Protein AF-A0A1C6MEY8-F1 (afdb_monomer_lite)

pLDDT: mean 75.91, std 25.77, range [32.84, 98.12]

Secondary structure (DSSP, 8-state):
-------------PPPPPPTT-PPPPPTT-EEEEEETT--TTTTSSHHHHHHHTT-TTTS-HHHHHHHH-SS-HHHHHHHHHHHHHHHHHHHTT----GGGTS-BTTBTTEEEEEEPPP------------------

Structure (mmCIF, N/CA/C/O backbone):
data_AF-A0A1C6MEY8-F1
#
_entry.id   AF-A0A1C6MEY8-F1
#
loop_
_atom_site.group_PDB
_atom_site.id
_atom_site.type_symbol
_atom_site.label_atom_id
_atom_site.label_alt_id
_atom_site.label_comp_id
_atom_site.label_asym_id
_atom_site.label_entity_id
_atom_site.label_seq_id
_atom_site.pdbx_PDB_ins_code
_atom_site.Cartn_x
_atom_site.Cartn_y
_atom_site.Cartn_z
_atom_site.occupancy
_atom_site.B_iso_or_equiv
_atom_site.auth_seq_id
_atom_site.auth_comp_id
_atom_site.auth_asym_id
_atom_site.auth_atom_id
_atom_site.pdbx_PDB_model_num
ATOM 1 N N . MET A 1 1 ? 51.404 0.299 57.022 1.00 42.91 1 MET A N 1
ATOM 2 C CA . MET A 1 1 ? 50.166 0.457 57.810 1.00 42.91 1 MET A CA 1
ATOM 3 C C . MET A 1 1 ? 49.338 1.585 57.206 1.00 42.91 1 MET A C 1
ATOM 5 O O . MET A 1 1 ? 49.536 2.702 57.636 1.00 42.91 1 MET A O 1
ATOM 9 N N . ILE A 1 2 ? 48.494 1.304 56.199 1.00 36.16 2 ILE A N 1
ATOM 10 C CA . ILE A 1 2 ? 47.264 2.041 55.813 1.00 36.16 2 ILE A CA 1
ATOM 11 C C . ILE A 1 2 ? 46.408 1.022 55.026 1.00 36.16 2 ILE A C 1
ATOM 13 O O . ILE A 1 2 ? 46.919 0.401 54.098 1.00 36.16 2 ILE A O 1
ATOM 17 N N . GLN A 1 3 ? 45.161 0.779 55.443 1.00 35.00 3 GLN A N 1
ATOM 18 C CA . GLN A 1 3 ? 44.198 -0.097 54.751 1.00 35.00 3 GLN A CA 1
ATOM 19 C C . GLN A 1 3 ? 43.466 0.637 53.602 1.00 35.00 3 GLN A C 1
ATOM 21 O O . GLN A 1 3 ? 43.484 1.867 53.572 1.00 35.00 3 GLN A O 1
ATOM 26 N N . PRO A 1 4 ? 42.864 -0.094 52.638 1.00 41.62 4 PRO A N 1
ATOM 27 C CA . PRO A 1 4 ? 42.461 0.438 51.336 1.00 41.62 4 PRO A CA 1
ATOM 28 C C . PRO A 1 4 ? 41.079 1.105 51.373 1.00 41.62 4 PRO A C 1
ATOM 30 O O . PRO A 1 4 ? 40.254 0.785 52.225 1.00 41.62 4 PRO A O 1
ATOM 33 N N . ASN A 1 5 ? 40.802 1.983 50.402 1.00 34.84 5 ASN A N 1
ATOM 34 C CA . ASN A 1 5 ? 39.451 2.476 50.142 1.00 34.84 5 ASN A CA 1
ATOM 35 C C . ASN A 1 5 ? 38.943 1.977 48.781 1.00 34.84 5 ASN A C 1
ATOM 37 O O . ASN A 1 5 ? 39.659 1.997 47.781 1.00 34.84 5 ASN A O 1
ATOM 41 N N . HIS A 1 6 ? 37.703 1.496 48.798 1.00 37.47 6 HIS A N 1
ATOM 42 C CA . HIS A 1 6 ? 36.974 0.854 47.713 1.00 37.47 6 HIS A CA 1
ATOM 43 C C . HIS A 1 6 ? 36.631 1.808 46.556 1.00 37.47 6 HIS A C 1
ATOM 45 O O . HIS A 1 6 ? 36.229 2.950 46.758 1.00 37.47 6 HIS A O 1
ATOM 51 N N . SER A 1 7 ? 36.664 1.288 45.329 1.00 37.16 7 SER A N 1
ATOM 52 C CA . SER A 1 7 ? 35.884 1.774 44.179 1.00 37.16 7 SER A CA 1
ATOM 53 C C . SER A 1 7 ? 35.550 0.541 43.333 1.00 37.16 7 SER A C 1
ATOM 55 O O . SER A 1 7 ? 36.438 -0.090 42.780 1.00 37.16 7 SER A O 1
ATOM 57 N N . ALA A 1 8 ? 34.368 -0.040 43.534 1.00 37.34 8 ALA A N 1
ATOM 58 C CA . ALA A 1 8 ? 33.143 0.225 42.774 1.00 37.34 8 ALA A CA 1
ATOM 59 C C . ALA A 1 8 ? 32.998 -0.754 41.595 1.00 37.34 8 ALA A C 1
ATOM 61 O O . ALA A 1 8 ? 33.243 -0.410 40.445 1.00 37.34 8 ALA A O 1
ATOM 62 N N . ASP A 1 9 ? 32.547 -1.970 41.913 1.00 41.09 9 ASP A N 1
ATOM 63 C CA . ASP A 1 9 ? 31.822 -2.823 40.974 1.00 41.09 9 ASP A CA 1
ATOM 64 C C . ASP A 1 9 ? 30.320 -2.644 41.243 1.00 41.09 9 ASP A C 1
ATOM 66 O O . ASP A 1 9 ? 29.799 -3.023 42.295 1.00 41.09 9 ASP A O 1
ATOM 70 N N . ARG A 1 10 ? 29.630 -1.977 40.320 1.00 40.09 10 ARG A N 1
ATOM 71 C CA . ARG A 1 10 ? 28.171 -2.027 40.196 1.00 40.09 10 ARG A CA 1
ATOM 72 C C . ARG A 1 10 ? 27.856 -2.215 38.724 1.00 40.09 10 ARG A C 1
ATOM 74 O O . ARG A 1 10 ? 27.585 -1.254 38.006 1.00 40.09 10 ARG A O 1
ATOM 81 N N . GLY A 1 11 ? 27.919 -3.471 38.294 1.00 32.84 11 GLY A N 1
ATOM 82 C CA . GLY A 1 11 ? 27.383 -3.919 37.018 1.00 32.84 11 GLY A CA 1
ATOM 83 C C . GLY A 1 11 ? 25.948 -3.427 36.815 1.00 32.84 11 GLY A C 1
ATOM 84 O O . GLY A 1 11 ? 25.045 -3.704 37.606 1.00 32.84 11 GLY A O 1
ATOM 85 N N . LEU A 1 12 ? 25.750 -2.673 35.737 1.00 34.41 12 LEU A N 1
ATOM 86 C CA . LEU A 1 12 ? 24.446 -2.270 35.234 1.00 34.41 12 LEU A CA 1
ATOM 87 C C . LEU A 1 12 ? 23.831 -3.485 34.521 1.00 34.41 12 LEU A C 1
ATOM 89 O O . LEU A 1 12 ? 24.184 -3.787 33.383 1.00 34.41 12 LEU A O 1
ATOM 93 N N . VAL A 1 13 ? 22.943 -4.222 35.189 1.00 42.59 13 VAL A N 1
ATOM 94 C CA . VAL A 1 13 ? 22.170 -5.288 34.534 1.00 42.59 13 VAL A CA 1
ATOM 95 C C . VAL A 1 13 ? 21.091 -4.634 33.671 1.00 42.59 13 VAL A C 1
ATOM 97 O O . VAL A 1 13 ? 20.190 -3.969 34.182 1.00 42.59 13 VAL A O 1
ATOM 100 N N . ALA A 1 14 ? 21.193 -4.802 32.352 1.00 37.03 14 ALA A N 1
ATOM 101 C CA . ALA A 1 14 ? 20.154 -4.394 31.414 1.00 37.03 14 ALA A CA 1
ATOM 102 C C . AL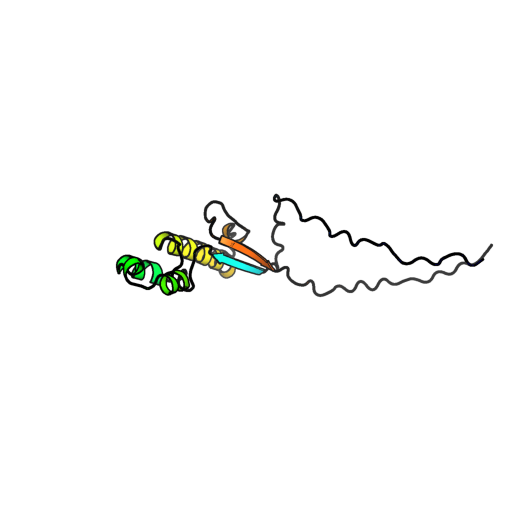A A 1 14 ? 18.893 -5.261 31.615 1.00 37.03 14 ALA A C 1
ATOM 104 O O . ALA A 1 14 ? 19.018 -6.480 31.753 1.00 37.03 14 ALA A O 1
ATOM 105 N N . PRO A 1 15 ? 17.679 -4.682 31.627 1.00 39.22 15 PRO A N 1
ATOM 106 C CA . PRO A 1 15 ? 16.463 -5.472 31.755 1.00 39.22 15 PRO A CA 1
ATOM 107 C C . PRO A 1 15 ? 16.242 -6.337 30.507 1.00 39.22 15 PRO A C 1
ATOM 109 O O . PRO A 1 15 ? 16.317 -5.855 29.375 1.00 39.22 15 PRO A O 1
ATOM 112 N N . SER A 1 16 ? 15.952 -7.618 30.735 1.00 41.50 16 SER A N 1
ATOM 113 C CA . SER A 1 16 ? 15.634 -8.611 29.709 1.00 41.50 16 SER A CA 1
ATOM 114 C C . SER A 1 16 ? 14.467 -8.165 28.820 1.00 41.50 16 SER A C 1
ATOM 116 O O . SER A 1 16 ? 13.451 -7.664 29.307 1.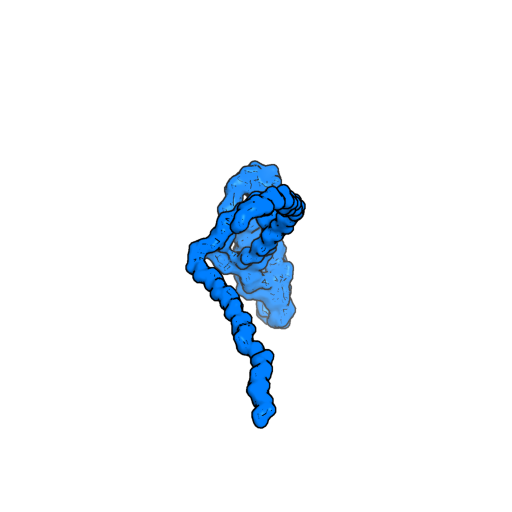00 41.50 16 SER A O 1
ATOM 118 N N . ALA A 1 17 ? 14.604 -8.374 27.508 1.00 41.59 17 ALA A N 1
ATOM 119 C CA . ALA A 1 17 ? 13.546 -8.119 26.534 1.00 41.59 17 ALA A CA 1
ATOM 120 C C . ALA A 1 17 ? 12.326 -9.034 26.780 1.00 41.59 17 ALA A C 1
ATOM 122 O O . ALA A 1 17 ? 12.509 -10.200 27.141 1.00 41.59 17 ALA A O 1
ATOM 123 N N . PRO A 1 18 ? 11.085 -8.553 26.570 1.00 41.69 18 PRO A N 1
ATOM 124 C CA . PRO A 1 18 ? 9.900 -9.389 26.721 1.00 41.69 18 PRO A CA 1
ATOM 125 C C . PRO A 1 18 ? 9.830 -10.466 25.629 1.00 41.69 18 PRO A C 1
ATOM 127 O O . PRO A 1 18 ? 10.087 -10.201 24.452 1.00 41.69 18 PRO A O 1
ATOM 130 N N . SER A 1 19 ? 9.455 -11.680 26.034 1.00 42.34 19 SER A N 1
ATOM 131 C CA . SER A 1 19 ? 9.214 -12.824 25.154 1.00 42.34 19 SER A CA 1
ATOM 132 C C . SER A 1 19 ? 8.078 -12.546 24.167 1.00 42.34 19 SER A C 1
ATOM 134 O O . SER A 1 19 ? 7.044 -11.982 24.528 1.00 42.34 19 SER A O 1
ATOM 136 N N . SER A 1 20 ? 8.262 -12.984 22.923 1.00 44.22 20 SER A N 1
ATOM 137 C CA . SER A 1 20 ? 7.272 -12.947 21.846 1.00 44.22 20 SER A CA 1
ATOM 138 C C . SER A 1 20 ? 5.981 -13.654 22.276 1.00 44.22 20 SER A C 1
ATOM 140 O O . SER A 1 20 ? 5.937 -14.879 22.314 1.00 44.22 20 SER A O 1
ATOM 142 N N . GLY A 1 21 ? 4.934 -12.908 22.630 1.00 44.81 21 GLY A N 1
ATOM 143 C CA . GLY A 1 21 ? 3.675 -13.536 23.040 1.00 44.81 21 GLY A CA 1
ATOM 144 C C . GLY A 1 21 ? 2.484 -12.605 23.194 1.00 44.81 21 GLY A C 1
ATOM 145 O O . GLY A 1 21 ? 1.379 -12.997 22.844 1.00 44.81 21 GLY A O 1
ATOM 146 N N . GLU A 1 22 ? 2.669 -11.360 23.631 1.00 38.88 22 GLU A N 1
ATOM 147 C CA . GLU A 1 22 ? 1.512 -10.498 23.880 1.00 38.88 22 GLU A CA 1
ATOM 148 C C . GLU A 1 22 ? 1.858 -9.037 23.606 1.00 38.88 22 GLU A C 1
ATOM 150 O O . GLU A 1 22 ? 2.477 -8.344 24.413 1.00 38.88 22 GLU A O 1
ATOM 155 N N . ALA A 1 23 ? 1.495 -8.563 22.413 1.00 46.50 23 ALA A N 1
ATOM 156 C CA . ALA A 1 23 ? 1.479 -7.132 22.160 1.00 46.50 23 ALA A CA 1
ATOM 157 C C . ALA A 1 23 ? 0.349 -6.534 23.019 1.00 46.50 23 ALA A C 1
ATOM 159 O O . ALA A 1 23 ? -0.800 -6.950 22.858 1.00 46.50 23 ALA A O 1
ATOM 160 N N . PRO A 1 24 ? 0.631 -5.592 23.938 1.00 45.00 24 PRO A N 1
ATOM 161 C CA . PRO A 1 24 ? -0.414 -5.001 24.762 1.00 45.00 24 PRO A CA 1
ATOM 162 C C . PRO A 1 24 ? -1.457 -4.339 23.861 1.00 45.00 24 PRO A C 1
ATOM 164 O O . PRO A 1 24 ? -1.101 -3.613 22.928 1.00 45.00 24 PRO A O 1
ATOM 167 N N . ALA A 1 25 ? -2.740 -4.577 24.150 1.00 47.66 25 ALA A N 1
ATOM 168 C CA . ALA A 1 25 ? -3.844 -3.965 23.420 1.00 47.66 25 ALA A CA 1
ATOM 169 C C . ALA A 1 25 ? -3.626 -2.440 23.332 1.00 47.66 25 ALA A C 1
ATOM 171 O O . ALA A 1 25 ? -3.389 -1.801 24.368 1.00 47.66 25 ALA A O 1
ATOM 172 N N . PRO A 1 26 ? -3.669 -1.832 22.130 1.00 50.09 26 PRO A N 1
ATOM 173 C CA . PRO A 1 26 ? -3.375 -0.417 21.991 1.00 50.09 26 PRO A CA 1
ATOM 174 C C . PRO A 1 26 ? -4.393 0.393 22.798 1.00 50.09 26 PRO A C 1
ATOM 176 O O . PRO A 1 26 ? -5.601 0.369 22.556 1.00 50.09 26 PRO A O 1
ATOM 179 N N . THR A 1 27 ? -3.889 1.117 23.797 1.00 50.41 27 THR A N 1
ATOM 180 C CA . THR A 1 27 ? -4.669 2.119 24.528 1.00 50.41 27 THR A CA 1
ATOM 181 C C . THR A 1 27 ? -5.156 3.181 23.544 1.00 50.41 27 THR A C 1
ATOM 183 O O . THR A 1 27 ? -4.484 3.465 22.553 1.00 50.41 27 THR A O 1
ATOM 186 N N . ARG A 1 28 ? -6.324 3.782 23.818 1.00 53.62 28 ARG A N 1
ATOM 187 C CA . ARG A 1 28 ? -7.098 4.689 22.935 1.00 53.62 28 ARG A CA 1
ATOM 188 C C . ARG A 1 28 ? -6.351 5.917 22.361 1.00 53.62 28 ARG A C 1
ATOM 190 O O . ARG A 1 28 ? -6.954 6.686 21.624 1.00 53.62 28 ARG A O 1
ATOM 197 N N . HIS A 1 29 ? -5.060 6.081 22.647 1.00 52.16 29 HIS A N 1
ATOM 198 C CA . HIS A 1 29 ? -4.208 7.188 22.204 1.00 52.16 29 HIS A CA 1
ATOM 199 C C . HIS A 1 29 ? -2.847 6.734 21.638 1.00 52.16 29 HIS A C 1
ATOM 201 O O . HIS A 1 29 ? -1.917 7.535 21.553 1.00 52.16 29 HIS A O 1
ATOM 207 N N . ALA A 1 30 ? -2.688 5.457 21.278 1.00 65.88 30 ALA A N 1
ATOM 208 C CA . ALA A 1 30 ? -1.502 4.992 20.565 1.00 65.88 30 ALA A CA 1
ATOM 209 C C . ALA A 1 30 ? -1.635 5.317 19.068 1.00 65.88 30 ALA A C 1
ATOM 211 O O . ALA A 1 30 ? -2.504 4.780 18.382 1.00 65.88 30 ALA A O 1
ATOM 212 N N . ALA A 1 31 ? -0.774 6.200 18.562 1.00 83.69 31 ALA A N 1
ATOM 213 C CA . ALA A 1 31 ? -0.563 6.334 17.124 1.00 83.69 31 ALA A CA 1
ATOM 214 C C . ALA A 1 31 ? 0.342 5.190 16.647 1.00 83.69 31 ALA A C 1
ATOM 216 O O . ALA A 1 31 ? 1.121 4.642 17.430 1.00 83.69 31 ALA A O 1
ATOM 217 N N . PHE A 1 32 ? 0.279 4.837 15.368 1.00 88.62 32 PHE A N 1
ATOM 218 C CA . PHE A 1 32 ? 1.193 3.861 14.784 1.00 88.62 32 PHE A CA 1
ATOM 219 C C . PHE A 1 32 ? 1.704 4.319 13.429 1.00 88.62 32 PHE A C 1
ATOM 221 O O . PHE A 1 32 ? 1.080 5.119 12.736 1.00 88.62 32 PHE A O 1
ATOM 228 N N . THR A 1 33 ? 2.846 3.767 13.046 1.00 91.44 33 THR A N 1
ATOM 229 C CA . THR A 1 33 ? 3.315 3.745 11.666 1.00 91.44 33 THR A CA 1
ATOM 230 C C . THR A 1 33 ? 3.195 2.315 11.151 1.00 91.44 33 THR A C 1
ATOM 232 O O . THR A 1 33 ? 3.574 1.380 11.859 1.00 91.44 33 THR A O 1
ATOM 235 N N . ALA A 1 34 ? 2.677 2.148 9.936 1.00 92.62 34 ALA A N 1
ATOM 236 C CA . ALA A 1 34 ? 2.686 0.875 9.224 1.00 92.62 34 ALA A CA 1
ATOM 237 C C . ALA A 1 34 ? 3.749 0.921 8.119 1.00 92.62 34 ALA A C 1
ATOM 239 O O . ALA A 1 34 ? 3.817 1.895 7.369 1.00 92.62 34 ALA A O 1
ATOM 240 N N . ALA A 1 35 ? 4.574 -0.117 8.033 1.00 94.12 35 ALA A N 1
ATOM 241 C CA . ALA A 1 35 ? 5.584 -0.280 6.993 1.00 94.12 35 ALA A CA 1
ATOM 242 C C . ALA A 1 35 ? 5.266 -1.520 6.155 1.00 94.12 35 ALA A C 1
ATOM 244 O O . ALA A 1 35 ? 4.948 -2.568 6.713 1.00 94.12 35 ALA A O 1
ATOM 245 N N . LEU A 1 36 ? 5.368 -1.395 4.831 1.00 95.94 36 LEU A N 1
ATOM 246 C CA . LEU A 1 36 ? 5.148 -2.484 3.883 1.00 95.94 36 LEU A CA 1
ATOM 247 C C . LEU A 1 36 ? 6.490 -3.089 3.463 1.00 95.94 36 LEU A C 1
ATOM 249 O O . LEU A 1 36 ? 7.207 -2.525 2.636 1.00 95.94 36 LEU A O 1
ATOM 253 N N . ALA A 1 37 ? 6.835 -4.231 4.048 1.00 96.44 37 ALA A N 1
ATOM 254 C CA . ALA A 1 37 ? 8.033 -4.982 3.709 1.00 96.44 37 ALA A CA 1
ATOM 255 C C . ALA A 1 37 ? 8.013 -5.406 2.232 1.00 96.44 37 ALA A C 1
ATOM 257 O O . ALA A 1 37 ? 6.982 -5.809 1.694 1.00 96.44 37 ALA A O 1
ATOM 258 N N . GLY A 1 38 ? 9.163 -5.284 1.567 1.00 95.88 38 GLY A N 1
ATOM 259 C CA . GLY A 1 38 ? 9.288 -5.545 0.130 1.00 95.88 38 GLY A CA 1
ATOM 260 C C . GLY A 1 38 ? 8.656 -4.477 -0.772 1.00 95.88 38 GLY A C 1
ATOM 261 O O . GLY A 1 38 ? 8.731 -4.610 -1.990 1.00 95.88 38 GLY A O 1
ATOM 262 N N . GLY A 1 39 ? 8.057 -3.417 -0.219 1.00 96.31 39 GLY A N 1
ATOM 263 C CA . GLY A 1 39 ? 7.556 -2.281 -0.990 1.00 96.31 39 GLY A CA 1
ATOM 264 C C . GLY A 1 39 ? 8.634 -1.228 -1.273 1.00 96.31 39 GLY A C 1
ATOM 265 O O . GLY A 1 39 ? 9.453 -0.915 -0.414 1.00 96.31 39 GLY A O 1
ATOM 266 N N . GLY A 1 40 ? 8.599 -0.648 -2.473 1.00 96.25 40 GLY A N 1
ATOM 267 C CA . GLY A 1 40 ? 9.266 0.611 -2.817 1.00 96.25 40 GLY A CA 1
ATOM 268 C C . GLY A 1 40 ? 8.363 1.843 -2.645 1.00 96.25 40 GLY A C 1
ATOM 269 O O . GLY A 1 40 ? 7.179 1.730 -2.314 1.00 96.25 40 GLY A O 1
ATOM 270 N N . HIS A 1 41 ? 8.910 3.033 -2.903 1.00 96.44 41 HIS A N 1
ATOM 271 C CA . HIS A 1 41 ? 8.240 4.322 -2.660 1.00 96.44 41 HIS A CA 1
ATOM 272 C C . HIS A 1 41 ? 6.857 4.471 -3.327 1.00 96.44 41 HIS A C 1
ATOM 274 O O . HIS A 1 41 ? 5.952 5.067 -2.751 1.00 96.44 41 HIS A O 1
ATOM 280 N N . LEU A 1 42 ? 6.675 3.903 -4.521 1.00 97.31 42 LEU A N 1
ATOM 281 C CA . LEU A 1 42 ? 5.448 3.999 -5.318 1.00 97.31 42 LEU A CA 1
ATOM 282 C C . LEU A 1 42 ? 4.496 2.813 -5.105 1.00 97.31 42 LEU A C 1
ATOM 284 O O . LEU A 1 42 ? 3.462 2.738 -5.766 1.00 97.31 42 LEU A O 1
ATOM 288 N N . THR A 1 43 ? 4.798 1.894 -4.183 1.00 96.94 43 THR A N 1
ATOM 289 C CA . THR A 1 43 ? 4.010 0.661 -3.968 1.00 96.94 43 THR A CA 1
ATOM 290 C C . THR A 1 43 ? 2.550 0.931 -3.607 1.00 96.94 43 THR A C 1
ATOM 292 O O . THR A 1 43 ? 1.674 0.140 -3.938 1.00 96.94 43 THR A O 1
ATOM 295 N N . ALA A 1 44 ? 2.268 2.059 -2.952 1.00 96.69 44 ALA A N 1
ATOM 296 C CA . ALA A 1 44 ? 0.914 2.445 -2.557 1.00 96.69 44 ALA A CA 1
ATOM 297 C C . ALA A 1 44 ? 0.125 3.181 -3.662 1.00 96.69 44 ALA A C 1
ATOM 299 O O . ALA A 1 44 ? -0.872 3.838 -3.373 1.00 96.69 44 ALA A O 1
ATOM 300 N N . THR A 1 45 ? 0.565 3.087 -4.917 1.00 97.69 45 THR A N 1
ATOM 301 C CA . THR A 1 45 ? -0.078 3.698 -6.092 1.00 97.69 45 THR A CA 1
ATOM 302 C C . THR A 1 45 ? -0.426 2.627 -7.129 1.00 97.69 45 THR A C 1
ATOM 304 O O . THR A 1 45 ? -0.133 1.450 -6.926 1.00 97.69 45 THR A O 1
ATOM 307 N N . ASP A 1 46 ? -0.999 3.023 -8.268 1.00 97.38 46 ASP A N 1
ATOM 308 C CA . ASP A 1 46 ? -1.225 2.115 -9.402 1.00 97.38 46 ASP A CA 1
ATOM 309 C C . ASP A 1 46 ? 0.029 1.911 -10.280 1.00 97.38 46 ASP A C 1
ATOM 311 O O . ASP A 1 46 ? 0.027 1.078 -11.190 1.00 97.38 46 ASP A O 1
ATOM 315 N N . VAL A 1 47 ? 1.137 2.613 -9.997 1.00 97.81 47 VAL A N 1
ATOM 316 C CA . VAL A 1 47 ? 2.385 2.497 -10.771 1.00 97.81 47 VAL A CA 1
ATOM 317 C C . VAL A 1 47 ? 2.917 1.059 -10.839 1.00 97.81 47 VAL A C 1
ATOM 319 O O . VAL A 1 47 ? 3.302 0.663 -11.935 1.00 97.81 47 VAL A O 1
ATOM 322 N N . PRO A 1 48 ? 2.920 0.227 -9.774 1.00 97.56 48 PRO A N 1
ATOM 323 C CA . PRO A 1 48 ? 3.351 -1.168 -9.885 1.00 97.56 48 PRO A CA 1
ATOM 324 C C . PRO A 1 48 ? 2.542 -1.978 -10.905 1.00 97.56 48 PRO A C 1
ATOM 326 O O . PRO A 1 48 ? 3.111 -2.802 -11.616 1.00 97.56 48 PRO A O 1
ATOM 329 N N . ALA A 1 49 ? 1.230 -1.739 -11.008 1.00 97.00 49 ALA A N 1
ATOM 330 C CA . ALA A 1 49 ? 0.381 -2.430 -11.977 1.00 97.00 49 ALA A CA 1
ATOM 331 C C . ALA A 1 49 ? 0.700 -1.985 -13.410 1.00 97.00 49 ALA A C 1
ATOM 333 O O . ALA A 1 49 ? 0.865 -2.827 -14.292 1.00 97.00 49 ALA A O 1
ATOM 334 N N . LEU A 1 50 ? 0.865 -0.676 -13.624 1.00 97.75 50 LEU A N 1
ATOM 335 C CA . LEU A 1 50 ? 1.270 -0.118 -14.917 1.00 97.75 50 LEU A CA 1
ATOM 336 C C . LEU A 1 50 ? 2.671 -0.594 -15.328 1.00 97.75 50 LEU A C 1
ATOM 338 O O . LEU A 1 50 ? 2.882 -0.993 -16.469 1.00 97.75 50 LEU A O 1
ATOM 342 N N . ALA A 1 51 ? 3.619 -0.604 -14.391 1.00 96.69 51 ALA A N 1
ATOM 343 C CA . ALA A 1 51 ? 4.987 -1.060 -14.608 1.00 96.69 51 ALA A CA 1
ATOM 344 C C . ALA A 1 51 ? 5.050 -2.553 -14.950 1.00 96.69 51 ALA A C 1
ATOM 346 O O . ALA A 1 51 ? 5.806 -2.945 -15.839 1.00 96.69 51 ALA A O 1
ATOM 347 N N . HIS A 1 52 ? 4.236 -3.372 -14.279 1.00 96.50 52 HIS A N 1
ATOM 348 C CA . HIS A 1 52 ? 4.100 -4.790 -14.594 1.00 96.50 52 HIS A CA 1
ATOM 349 C C . HIS A 1 52 ? 3.532 -4.997 -16.003 1.00 96.50 52 HIS A C 1
ATOM 351 O O . HIS A 1 52 ? 4.129 -5.720 -16.795 1.00 96.50 52 HIS A O 1
ATOM 357 N N . ALA A 1 53 ? 2.439 -4.310 -16.349 1.00 96.81 53 ALA A N 1
ATOM 358 C CA . ALA A 1 53 ? 1.830 -4.402 -17.677 1.00 96.81 53 ALA A CA 1
ATOM 359 C C . ALA A 1 53 ? 2.771 -3.933 -18.804 1.00 96.81 53 ALA A C 1
ATOM 361 O O . ALA A 1 53 ? 2.731 -4.466 -19.909 1.00 96.81 53 ALA A O 1
ATOM 362 N N . ALA A 1 54 ? 3.639 -2.959 -18.522 1.00 96.56 54 ALA A N 1
ATOM 363 C CA . ALA A 1 54 ? 4.617 -2.432 -19.471 1.00 96.56 54 ALA A CA 1
ATOM 364 C C . ALA A 1 54 ? 5.946 -3.222 -19.525 1.00 96.56 54 ALA A C 1
ATOM 366 O O . ALA A 1 54 ? 6.853 -2.820 -20.264 1.00 96.56 54 ALA A O 1
ATOM 367 N N . GLY A 1 55 ? 6.089 -4.305 -18.747 1.00 96.25 55 GLY A N 1
ATOM 368 C CA . GLY A 1 55 ? 7.317 -5.110 -18.692 1.00 96.25 55 GLY A CA 1
ATOM 369 C C . GLY A 1 55 ? 8.532 -4.313 -18.211 1.00 96.25 55 GLY A C 1
ATOM 370 O O . GLY A 1 55 ? 9.623 -4.425 -18.766 1.00 96.25 55 GLY A O 1
ATOM 371 N N . LEU A 1 56 ? 8.345 -3.406 -17.242 1.00 95.38 56 LEU A N 1
ATOM 372 C CA . LEU A 1 56 ? 9.435 -2.534 -16.786 1.00 95.38 56 LEU A CA 1
ATOM 373 C C . LEU A 1 56 ? 10.469 -3.261 -15.927 1.00 95.38 56 LEU A C 1
ATOM 375 O O . LEU A 1 56 ? 11.583 -2.758 -15.799 1.00 95.38 56 LEU A O 1
ATOM 379 N N . ARG A 1 57 ? 10.138 -4.429 -15.364 1.00 93.44 57 ARG A N 1
ATOM 380 C CA . ARG A 1 57 ? 11.063 -5.213 -14.534 1.00 93.44 57 ARG A CA 1
ATOM 381 C C . ARG A 1 57 ? 12.315 -5.609 -15.313 1.00 93.44 57 ARG A C 1
ATOM 383 O O . ARG A 1 57 ? 13.408 -5.554 -14.770 1.00 93.44 57 ARG A O 1
ATOM 390 N N . GLU A 1 58 ? 12.150 -5.943 -16.584 1.00 94.00 58 GLU A N 1
ATOM 391 C CA . GLU A 1 58 ? 13.220 -6.379 -17.479 1.00 94.00 58 GLU A CA 1
ATOM 392 C C . GLU A 1 58 ? 13.933 -5.199 -18.160 1.00 94.00 58 GLU A C 1
ATOM 394 O O . GLU A 1 58 ? 15.005 -5.368 -18.736 1.00 94.00 58 GLU A O 1
ATOM 399 N N . ARG A 1 59 ? 13.338 -3.998 -18.123 1.00 94.88 59 ARG A N 1
ATOM 400 C CA . ARG A 1 59 ? 13.793 -2.824 -18.891 1.00 94.88 59 ARG A CA 1
ATOM 401 C C . ARG A 1 59 ? 14.450 -1.748 -18.038 1.00 94.88 59 ARG A C 1
ATOM 403 O O . ARG A 1 59 ? 15.222 -0.948 -18.561 1.00 94.88 59 ARG A O 1
ATOM 410 N N . TRP A 1 60 ? 14.097 -1.661 -16.759 1.00 94.75 60 TRP A N 1
ATOM 411 C CA . TRP A 1 60 ? 14.645 -0.658 -15.852 1.00 94.75 60 TRP A CA 1
ATOM 412 C C . TRP A 1 60 ? 15.861 -1.191 -15.091 1.00 94.75 60 TRP A C 1
ATOM 414 O O . TRP A 1 60 ? 15.893 -2.368 -14.740 1.00 94.75 60 TRP A O 1
ATOM 424 N N . PRO A 1 61 ? 16.838 -0.326 -14.757 1.00 96.50 61 PRO A N 1
ATOM 425 C CA . PRO A 1 61 ? 17.927 -0.704 -13.866 1.00 96.50 61 PRO A CA 1
ATOM 426 C C . PRO A 1 61 ? 17.391 -1.196 -12.518 1.00 96.50 61 PRO A C 1
ATOM 428 O O . PRO A 1 61 ? 16.603 -0.495 -11.873 1.00 96.50 61 PRO A O 1
ATOM 431 N N . GLU A 1 62 ? 17.869 -2.356 -12.058 1.00 94.62 62 GLU A N 1
ATOM 432 C CA . GLU A 1 62 ? 17.398 -2.984 -10.815 1.00 94.62 62 GLU A CA 1
ATOM 433 C C . GLU A 1 62 ? 17.425 -2.039 -9.599 1.00 94.62 62 GLU A C 1
ATOM 435 O O . GLU A 1 62 ? 16.431 -2.003 -8.872 1.00 94.62 62 GLU A O 1
ATOM 440 N N . PRO A 1 63 ? 18.458 -1.191 -9.381 1.00 95.12 63 PRO A N 1
ATOM 441 C CA . PRO A 1 63 ? 18.450 -0.260 -8.251 1.00 95.12 63 PRO A CA 1
ATOM 442 C C . PRO A 1 63 ? 17.293 0.749 -8.293 1.00 95.12 63 PRO A C 1
ATOM 444 O O . PRO A 1 63 ? 16.745 1.109 -7.250 1.00 95.12 63 PRO A O 1
ATOM 447 N N . LEU A 1 64 ? 16.896 1.203 -9.487 1.00 95.06 64 LEU A N 1
ATOM 448 C CA . LEU A 1 64 ? 15.763 2.116 -9.654 1.00 95.06 64 LEU A CA 1
ATOM 449 C C . LEU A 1 64 ? 14.440 1.376 -9.474 1.00 95.06 64 LEU A C 1
ATOM 451 O O . LEU A 1 64 ? 13.566 1.861 -8.753 1.00 95.06 64 LEU A O 1
ATOM 455 N N . TYR A 1 65 ? 14.312 0.193 -10.077 1.00 95.75 65 TYR A N 1
ATOM 456 C CA . TYR A 1 65 ? 13.111 -0.624 -9.943 1.00 95.75 65 TYR A CA 1
ATOM 457 C C . TYR A 1 65 ? 12.856 -0.981 -8.473 1.00 95.75 65 TYR A C 1
ATOM 459 O O . TYR A 1 65 ? 11.776 -0.709 -7.952 1.00 95.75 65 TYR A O 1
ATOM 467 N N . ALA A 1 66 ? 13.863 -1.497 -7.765 1.00 95.06 66 ALA A N 1
ATOM 468 C CA . ALA A 1 66 ? 13.750 -1.865 -6.357 1.00 95.06 66 ALA A CA 1
ATOM 469 C C . ALA A 1 66 ? 13.429 -0.657 -5.459 1.00 95.06 66 ALA A C 1
ATOM 471 O O . ALA A 1 66 ? 12.575 -0.753 -4.580 1.00 95.06 66 ALA A O 1
ATOM 472 N N . LYS A 1 67 ? 14.042 0.511 -5.701 1.00 95.81 67 LYS A N 1
ATOM 473 C CA . LYS A 1 67 ? 13.766 1.733 -4.924 1.00 95.81 67 LYS A CA 1
ATOM 474 C C . LYS A 1 67 ? 12.305 2.180 -5.029 1.00 95.81 67 LYS A C 1
ATOM 476 O O . LYS A 1 67 ? 11.701 2.584 -4.031 1.00 95.81 67 LYS A O 1
ATOM 481 N N . PHE A 1 68 ? 11.740 2.159 -6.233 1.00 97.44 68 PHE A N 1
ATOM 482 C CA . PHE A 1 68 ? 10.406 2.707 -6.473 1.00 97.44 68 PHE A CA 1
ATOM 483 C C . PHE A 1 68 ? 9.294 1.670 -6.351 1.00 97.44 68 PHE A C 1
ATOM 485 O O . PHE A 1 68 ? 8.238 1.993 -5.818 1.00 97.44 68 PHE A O 1
ATOM 492 N N . LEU A 1 69 ? 9.522 0.437 -6.789 1.00 96.62 69 LEU A N 1
ATOM 493 C CA . LEU A 1 69 ? 8.492 -0.600 -6.888 1.00 96.62 69 LEU A CA 1
ATOM 494 C C . LEU A 1 69 ? 8.738 -1.774 -5.937 1.00 96.62 69 LEU A C 1
ATOM 496 O O . LEU A 1 69 ? 7.796 -2.486 -5.601 1.00 96.62 69 LEU A O 1
ATOM 500 N N . GLY A 1 70 ? 9.965 -1.931 -5.437 1.00 96.19 70 GLY A N 1
ATOM 501 C CA . GLY A 1 70 ? 10.318 -3.001 -4.512 1.00 96.19 70 GLY A CA 1
ATOM 502 C C . GLY A 1 70 ? 10.302 -4.378 -5.172 1.00 96.19 70 GLY A C 1
ATOM 503 O O . GLY A 1 70 ? 10.549 -4.522 -6.370 1.00 96.19 70 GLY A O 1
ATOM 504 N N . THR A 1 71 ? 10.031 -5.395 -4.360 1.00 95.81 71 THR A N 1
ATOM 505 C CA . THR A 1 71 ? 9.974 -6.813 -4.747 1.00 95.81 71 THR A CA 1
ATOM 506 C C . THR A 1 71 ? 8.568 -7.400 -4.632 1.00 95.81 71 THR A C 1
ATOM 508 O O . THR A 1 71 ? 8.336 -8.539 -5.038 1.00 95.81 71 THR A O 1
ATOM 511 N N . LEU A 1 72 ? 7.617 -6.644 -4.079 1.00 95.94 72 LEU A N 1
ATOM 512 C CA . LEU A 1 72 ? 6.245 -7.095 -3.908 1.00 95.94 72 LEU A CA 1
ATOM 513 C C . LEU A 1 72 ? 5.523 -7.182 -5.261 1.00 95.94 72 LEU A C 1
ATOM 515 O O . LEU A 1 72 ? 5.584 -6.263 -6.077 1.00 95.94 72 LEU A O 1
ATOM 519 N N . ALA A 1 73 ? 4.779 -8.267 -5.483 1.00 96.12 73 ALA A N 1
ATOM 520 C CA . ALA A 1 73 ? 3.943 -8.397 -6.673 1.00 96.12 73 ALA A CA 1
ATOM 521 C C . ALA A 1 73 ? 2.916 -7.251 -6.755 1.00 96.12 73 ALA A C 1
ATOM 523 O O . ALA A 1 73 ? 2.282 -6.901 -5.755 1.00 96.12 73 ALA A O 1
ATOM 524 N N . ALA A 1 74 ? 2.693 -6.706 -7.955 1.00 96.38 74 ALA A N 1
ATOM 525 C CA . ALA A 1 74 ? 1.819 -5.548 -8.164 1.00 96.38 74 ALA A CA 1
ATOM 526 C C . ALA A 1 74 ? 0.383 -5.764 -7.645 1.00 96.38 74 ALA A C 1
ATOM 528 O O . ALA A 1 74 ? -0.187 -4.904 -6.973 1.00 96.38 74 ALA A O 1
ATOM 529 N N . SER A 1 75 ? -0.190 -6.948 -7.886 1.00 97.50 75 SER A N 1
ATOM 530 C CA . SER A 1 75 ? -1.520 -7.319 -7.381 1.00 97.50 75 SER A CA 1
ATOM 531 C C . SER A 1 75 ? -1.571 -7.371 -5.851 1.00 97.50 75 SER A C 1
ATOM 533 O O . SER A 1 75 ? -2.573 -6.991 -5.232 1.00 97.50 75 SER A O 1
ATOM 535 N N . ARG A 1 76 ? -0.474 -7.801 -5.221 1.00 97.69 76 ARG A N 1
ATOM 536 C CA . ARG A 1 76 ? -0.357 -7.876 -3.768 1.00 97.69 76 ARG A CA 1
ATOM 537 C C . ARG A 1 76 ? -0.231 -6.489 -3.147 1.00 97.69 76 ARG A C 1
ATOM 539 O O . ARG A 1 76 ? -0.944 -6.212 -2.184 1.00 97.69 76 ARG A O 1
ATOM 546 N N . ALA A 1 77 ? 0.578 -5.613 -3.741 1.00 97.12 77 ALA A N 1
ATOM 547 C CA . ALA A 1 77 ? 0.675 -4.204 -3.365 1.00 97.12 77 ALA A CA 1
ATOM 548 C C . ALA A 1 77 ? -0.701 -3.520 -3.373 1.00 97.12 77 ALA A C 1
ATOM 550 O O . ALA A 1 77 ? -1.121 -2.953 -2.363 1.00 97.12 77 ALA A O 1
ATOM 551 N N . ALA A 1 78 ? -1.456 -3.664 -4.467 1.00 97.50 78 ALA A N 1
ATOM 552 C CA . ALA A 1 78 ? -2.801 -3.103 -4.581 1.00 97.50 78 ALA A CA 1
ATOM 553 C C . ALA A 1 78 ? -3.763 -3.668 -3.521 1.00 97.50 78 ALA A C 1
ATOM 555 O O . ALA A 1 78 ? -4.519 -2.920 -2.896 1.00 97.50 78 ALA A O 1
ATOM 556 N N . THR A 1 79 ? -3.714 -4.982 -3.280 1.00 98.12 79 THR A N 1
ATOM 557 C CA . THR A 1 79 ? -4.552 -5.654 -2.275 1.00 98.12 79 THR A CA 1
ATOM 558 C C . THR A 1 79 ? -4.294 -5.112 -0.870 1.00 98.12 79 THR A C 1
ATOM 560 O O . THR A 1 79 ? -5.240 -4.788 -0.150 1.00 98.12 79 THR A O 1
ATOM 563 N N . VAL A 1 80 ? -3.022 -4.996 -0.476 1.00 97.81 80 VAL A N 1
ATOM 564 C CA . VAL A 1 80 ? -2.630 -4.512 0.853 1.00 97.81 80 VAL A CA 1
ATOM 565 C C . VAL A 1 80 ? -3.006 -3.040 1.019 1.00 97.81 80 VAL A C 1
ATOM 567 O O . VAL A 1 80 ? -3.697 -2.699 1.978 1.00 97.81 80 VAL A O 1
ATOM 570 N N . THR A 1 81 ? -2.646 -2.183 0.060 1.00 97.06 81 THR A N 1
ATOM 571 C CA . THR A 1 81 ? -2.971 -0.750 0.100 1.00 97.06 81 THR A CA 1
ATOM 572 C C . THR A 1 81 ? -4.476 -0.525 0.237 1.00 97.06 81 THR A C 1
ATOM 574 O O . THR A 1 81 ? -4.916 0.185 1.140 1.00 97.06 81 THR A O 1
ATOM 577 N N . ARG A 1 82 ? -5.300 -1.187 -0.587 1.00 97.94 82 ARG A N 1
ATOM 578 C CA . ARG A 1 82 ? -6.764 -1.047 -0.512 1.00 97.94 82 ARG A CA 1
ATOM 579 C C . ARG A 1 82 ? -7.322 -1.518 0.828 1.00 97.94 82 ARG A C 1
ATOM 581 O O . ARG A 1 82 ? -8.180 -0.836 1.391 1.00 97.94 82 ARG A O 1
ATOM 588 N N . ALA A 1 83 ? -6.841 -2.646 1.352 1.00 98.00 83 ALA A N 1
ATOM 589 C CA . ALA A 1 83 ? -7.304 -3.183 2.628 1.00 98.00 83 ALA A CA 1
ATOM 590 C C . ALA A 1 83 ? -7.019 -2.217 3.789 1.00 98.00 83 ALA A C 1
ATOM 592 O O . ALA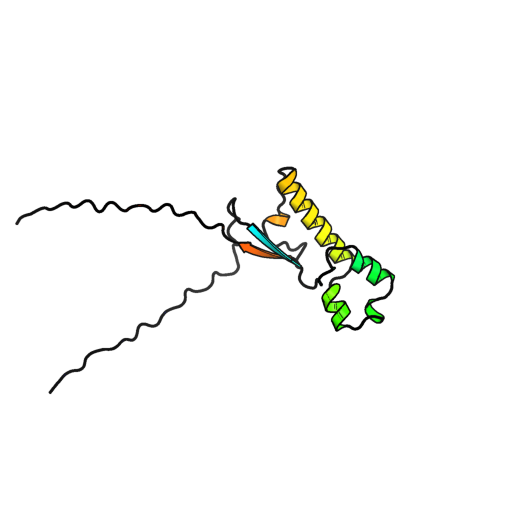 A 1 83 ? -7.923 -1.910 4.568 1.00 98.00 83 ALA A O 1
ATOM 593 N N . TYR A 1 84 ? -5.795 -1.691 3.871 1.00 97.25 84 TYR A N 1
ATOM 594 C CA . TYR A 1 84 ? -5.384 -0.806 4.960 1.00 97.25 84 TYR A CA 1
ATOM 595 C C . TYR A 1 84 ? -5.993 0.592 4.854 1.00 97.25 84 TYR A C 1
ATOM 597 O O . TYR A 1 84 ? -6.458 1.114 5.865 1.00 97.25 84 TYR A O 1
ATOM 605 N N . THR A 1 85 ? -6.103 1.162 3.651 1.00 97.12 85 THR A N 1
ATOM 606 C CA . THR A 1 85 ? -6.807 2.438 3.443 1.00 97.12 85 THR A CA 1
ATOM 607 C C . THR A 1 85 ? -8.290 2.314 3.797 1.00 97.12 85 THR A C 1
ATOM 609 O O . THR A 1 85 ? -8.831 3.151 4.517 1.00 97.12 85 THR A O 1
ATOM 612 N N . THR A 1 86 ? -8.947 1.227 3.378 1.00 98.06 86 THR A N 1
ATOM 613 C CA . THR A 1 86 ? -10.359 0.970 3.716 1.00 98.06 86 THR A CA 1
ATOM 614 C C . THR A 1 86 ? -10.550 0.768 5.216 1.00 98.06 86 THR A C 1
ATOM 616 O O . THR A 1 86 ? -11.506 1.280 5.799 1.00 98.06 86 THR A O 1
ATOM 619 N N . ALA A 1 87 ? -9.648 0.031 5.866 1.00 97.00 87 ALA A N 1
ATOM 620 C CA . ALA A 1 87 ? -9.685 -0.152 7.309 1.00 97.00 87 ALA A CA 1
ATOM 621 C C . ALA A 1 87 ? -9.479 1.178 8.044 1.00 97.00 87 ALA A C 1
ATOM 623 O O . ALA A 1 87 ? -10.210 1.467 8.989 1.00 97.00 87 ALA A O 1
ATOM 624 N N . PHE A 1 88 ? -8.536 2.008 7.594 1.00 95.50 88 PHE A N 1
ATOM 625 C CA . PHE A 1 88 ? -8.284 3.327 8.168 1.00 95.50 88 PHE A CA 1
ATOM 626 C C . PHE A 1 88 ? -9.524 4.216 8.078 1.00 95.50 88 PHE A C 1
ATOM 628 O O . PHE A 1 88 ? -10.072 4.609 9.109 1.00 95.50 88 PHE A O 1
ATOM 635 N N . SER A 1 89 ? -10.034 4.449 6.869 1.00 97.12 89 SER A N 1
ATOM 636 C CA . SER A 1 89 ? -11.221 5.283 6.668 1.00 97.12 89 SER A CA 1
ATOM 637 C C . SER A 1 89 ? -12.446 4.705 7.378 1.00 97.12 89 SER A C 1
ATOM 639 O O . SER A 1 89 ? -13.187 5.432 8.032 1.00 97.12 89 SER A O 1
ATOM 641 N N . GLY A 1 90 ? -12.626 3.382 7.348 1.00 96.81 90 GLY A N 1
ATOM 642 C CA . GLY A 1 90 ? -13.715 2.716 8.056 1.00 96.81 90 GLY A CA 1
ATOM 643 C C . GLY A 1 90 ? -13.662 2.911 9.574 1.00 96.81 90 GLY A C 1
ATOM 644 O O . GLY A 1 90 ? -14.708 3.054 10.198 1.00 96.81 90 GLY A O 1
ATOM 645 N N . ARG A 1 91 ? -12.470 2.941 10.178 1.00 94.56 91 ARG A N 1
ATOM 646 C CA . ARG A 1 91 ? -12.323 3.190 11.617 1.00 94.56 91 ARG A CA 1
ATOM 647 C C . ARG A 1 91 ? -12.529 4.656 11.967 1.00 94.56 91 ARG A C 1
ATOM 649 O O . ARG A 1 91 ? -13.279 4.951 12.890 1.00 94.56 91 ARG A O 1
ATOM 656 N N . PHE A 1 92 ? -11.855 5.557 11.259 1.00 92.12 92 PHE A N 1
ATOM 657 C CA . PHE A 1 92 ? -11.749 6.954 11.681 1.00 92.12 92 PHE A CA 1
ATOM 658 C C . PHE A 1 92 ? -12.842 7.864 11.122 1.00 92.12 92 PHE A C 1
ATOM 660 O O . PHE A 1 92 ? -13.161 8.858 11.763 1.00 92.12 92 PHE A O 1
ATOM 667 N N . LEU A 1 93 ? -13.444 7.526 9.979 1.00 95.62 93 LEU A N 1
ATOM 668 C CA . LEU A 1 93 ? -14.541 8.309 9.399 1.00 95.62 93 LEU A CA 1
ATOM 669 C C . LEU A 1 93 ? -15.914 7.708 9.712 1.00 95.62 93 LEU A C 1
ATOM 671 O O . LEU A 1 93 ? -16.892 8.440 9.793 1.00 95.62 93 LEU A O 1
ATOM 675 N N . LEU A 1 94 ? -15.991 6.384 9.894 1.00 95.38 94 LEU A N 1
ATOM 676 C CA . LEU A 1 94 ? -17.261 5.664 10.068 1.00 95.38 94 LEU A CA 1
ATOM 677 C C . LEU A 1 94 ? -17.411 4.987 11.443 1.00 95.38 94 LEU A C 1
ATOM 679 O O . LEU A 1 94 ? -18.441 4.380 11.722 1.00 95.38 94 LEU A O 1
ATOM 683 N N . GLY A 1 95 ? -16.392 5.049 12.308 1.00 92.88 95 GLY A N 1
ATOM 684 C CA . GLY A 1 95 ? -16.445 4.478 13.660 1.00 92.88 95 GLY A CA 1
ATOM 685 C C . GLY A 1 95 ? -16.461 2.944 13.721 1.00 92.88 95 GLY A C 1
ATOM 686 O O . GLY A 1 95 ? -16.730 2.371 14.778 1.00 92.88 95 GLY A O 1
ATOM 687 N N . HIS A 1 96 ? -16.178 2.243 12.619 1.00 94.56 96 HIS A N 1
ATOM 688 C CA . HIS A 1 96 ? -16.193 0.782 12.596 1.00 94.56 96 HIS A CA 1
ATOM 689 C C . HIS A 1 96 ? -14.976 0.181 13.304 1.00 94.56 96 HIS A C 1
ATOM 691 O O . HIS A 1 96 ? -13.842 0.643 13.150 1.00 94.56 96 HIS A O 1
ATOM 697 N N . ARG A 1 97 ? -15.174 -0.945 14.002 1.00 93.12 97 ARG A N 1
ATOM 698 C CA . ARG A 1 97 ? -14.039 -1.770 14.434 1.00 93.12 97 ARG A CA 1
ATOM 699 C C . ARG A 1 97 ? -13.352 -2.374 13.211 1.00 93.12 97 ARG A C 1
ATOM 701 O O . ARG A 1 97 ? -13.994 -2.994 12.366 1.00 93.12 97 ARG A O 1
ATOM 708 N N . ARG A 1 98 ? -12.034 -2.199 13.124 1.00 93.75 98 ARG A N 1
ATOM 709 C CA . ARG A 1 98 ? -11.196 -2.697 12.027 1.00 93.75 98 ARG A CA 1
ATOM 710 C C . ARG A 1 98 ? -9.953 -3.375 12.612 1.00 93.75 98 ARG A C 1
ATOM 712 O O . ARG A 1 98 ? -8.930 -2.705 12.744 1.00 93.75 98 ARG A O 1
ATOM 719 N N . PRO A 1 99 ? -10.031 -4.687 12.922 1.00 92.56 99 PRO A N 1
ATOM 720 C CA . PRO A 1 99 ? -8.938 -5.446 13.544 1.00 92.56 99 PRO A CA 1
ATOM 721 C C . PRO A 1 99 ? -7.619 -5.391 12.774 1.00 92.56 99 PRO A C 1
ATOM 723 O O . PRO A 1 99 ? -6.549 -5.525 13.353 1.00 92.56 99 PRO A O 1
ATOM 726 N N . LEU A 1 100 ? -7.691 -5.125 11.465 1.00 95.25 100 LEU A N 1
ATOM 727 C CA . LEU A 1 100 ? -6.526 -4.940 10.603 1.00 95.25 100 LEU A CA 1
ATOM 728 C C . LEU A 1 100 ? -5.581 -3.823 11.079 1.00 95.25 100 LEU A C 1
ATOM 730 O O . LEU A 1 100 ? -4.413 -3.831 10.717 1.00 95.25 100 LEU A O 1
ATOM 734 N N . LEU A 1 101 ? -6.079 -2.864 11.865 1.00 94.19 101 LEU A N 1
ATOM 735 C CA . LEU A 1 101 ? -5.295 -1.751 12.404 1.00 94.19 101 LEU A CA 1
ATOM 736 C C . LEU A 1 101 ? -4.852 -1.969 13.851 1.00 94.19 101 LEU A C 1
ATOM 738 O O . LEU A 1 101 ? -4.227 -1.077 14.411 1.00 94.19 101 LEU A O 1
ATOM 742 N N . ASP A 1 102 ? -5.212 -3.094 14.470 1.00 91.69 102 ASP A N 1
ATOM 743 C CA . ASP A 1 102 ? -4.889 -3.376 15.872 1.00 91.69 102 ASP A CA 1
ATOM 744 C C . ASP A 1 102 ? -3.556 -4.130 16.018 1.00 91.69 102 ASP A C 1
ATOM 746 O O . ASP A 1 102 ? -2.998 -4.190 17.112 1.00 91.69 102 ASP A O 1
ATOM 750 N N . GLY A 1 103 ? -2.999 -4.653 14.920 1.00 91.50 103 GLY A N 1
ATOM 751 C CA . GLY A 1 103 ? -1.681 -5.278 14.904 1.00 91.50 103 GLY A CA 1
ATOM 752 C C . GLY A 1 103 ? -1.399 -6.115 13.652 1.00 91.50 103 GLY A C 1
ATOM 753 O O . GLY A 1 103 ? -2.188 -6.106 12.701 1.00 91.50 103 GLY A O 1
ATOM 754 N N . PRO A 1 104 ? -0.264 -6.840 13.638 1.00 93.56 104 PRO A N 1
ATOM 755 C CA . PRO A 1 104 ? 0.095 -7.759 12.562 1.00 93.56 104 PRO A CA 1
ATOM 756 C C . PRO A 1 104 ? -0.958 -8.850 12.354 1.00 93.56 104 PRO A C 1
ATOM 758 O O . PRO A 1 104 ? -1.597 -9.312 13.299 1.00 93.56 104 PRO A O 1
ATOM 761 N N . THR A 1 105 ? -1.109 -9.307 11.113 1.00 94.50 105 THR A N 1
ATOM 762 C CA . THR A 1 105 ? -2.043 -10.382 10.759 1.00 94.50 105 THR A CA 1
ATOM 763 C C . THR A 1 105 ? -1.396 -11.368 9.786 1.00 94.50 105 THR A C 1
ATOM 765 O O . THR A 1 105 ? -0.727 -10.931 8.848 1.00 94.50 105 THR A O 1
ATOM 768 N N . PRO A 1 106 ? -1.645 -12.687 9.921 1.00 95.38 106 PRO A N 1
ATOM 769 C CA . PRO A 1 106 ? -1.145 -13.687 8.974 1.00 95.38 106 PRO A CA 1
ATOM 770 C C . PRO A 1 106 ? -1.599 -13.453 7.528 1.00 95.38 106 PRO A C 1
ATOM 772 O O . PRO A 1 106 ? -0.941 -13.893 6.592 1.00 95.38 106 PRO A O 1
ATOM 775 N N . ARG A 1 107 ? -2.721 -12.749 7.322 1.00 96.75 107 ARG A N 1
ATOM 776 C CA . ARG A 1 107 ? -3.229 -12.425 5.982 1.00 96.75 107 ARG A CA 1
ATOM 777 C C . ARG A 1 107 ? -2.421 -11.325 5.291 1.00 96.75 107 ARG A C 1
ATOM 779 O O . ARG A 1 107 ? -2.494 -11.220 4.067 1.00 96.75 107 ARG A O 1
ATOM 786 N N . HIS A 1 108 ? -1.690 -10.510 6.049 1.00 97.12 108 HIS A N 1
ATOM 787 C CA . HIS A 1 108 ? -0.847 -9.412 5.567 1.00 97.12 108 HIS A CA 1
ATOM 788 C C . HIS A 1 108 ? 0.514 -9.437 6.277 1.00 97.12 108 HIS A C 1
ATOM 790 O O . HIS A 1 108 ? 0.818 -8.524 7.048 1.00 97.12 108 HIS A O 1
ATOM 796 N N . PRO A 1 109 ? 1.325 -10.491 6.049 1.00 96.88 109 PRO A N 1
ATOM 797 C CA . PRO A 1 109 ? 2.603 -10.670 6.738 1.00 96.88 109 PRO A CA 1
ATOM 798 C C . PRO A 1 109 ? 3.625 -9.586 6.377 1.00 96.88 109 PRO A C 1
ATOM 800 O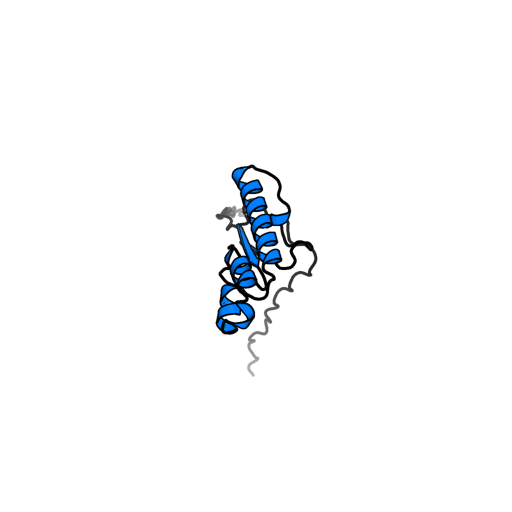 O . PRO A 1 109 ? 4.619 -9.414 7.073 1.00 96.88 109 PRO A O 1
ATOM 803 N N . GLU A 1 110 ? 3.386 -8.845 5.296 1.00 96.81 110 GLU A N 1
ATOM 804 C CA . GLU A 1 110 ? 4.265 -7.782 4.825 1.00 96.81 110 GLU A CA 1
ATOM 805 C C . GLU A 1 110 ? 4.117 -6.500 5.653 1.00 96.81 110 GLU A C 1
ATOM 807 O O . GLU A 1 110 ? 4.954 -5.608 5.548 1.00 96.81 110 GLU A O 1
ATOM 812 N N . ILE A 1 111 ? 3.059 -6.374 6.461 1.00 97.38 111 ILE A N 1
ATOM 813 C CA . ILE A 1 111 ? 2.803 -5.161 7.233 1.00 97.38 111 ILE A CA 1
ATOM 814 C C . ILE A 1 111 ? 3.416 -5.262 8.628 1.00 97.38 111 ILE A C 1
ATOM 816 O O . ILE A 1 111 ? 2.945 -5.994 9.499 1.00 97.38 111 ILE A O 1
ATOM 820 N N . GLY A 1 112 ? 4.438 -4.440 8.852 1.00 94.88 112 GLY A N 1
ATOM 821 C CA . GLY A 1 112 ? 5.016 -4.189 10.165 1.00 94.88 112 GLY A CA 1
ATOM 822 C C . GLY A 1 112 ? 4.358 -2.991 10.843 1.00 94.88 112 GLY A C 1
ATOM 823 O O . GLY A 1 112 ? 4.176 -1.943 10.224 1.00 94.88 112 GLY A O 1
ATOM 824 N N . PHE A 1 113 ? 4.046 -3.123 12.131 1.00 93.56 113 PHE A N 1
ATOM 825 C CA . PHE A 1 113 ? 3.546 -2.026 12.957 1.00 93.56 113 PHE A CA 1
ATOM 826 C C . PHE A 1 113 ? 4.636 -1.501 13.880 1.00 93.56 113 PHE A C 1
ATOM 828 O O . PHE A 1 113 ? 5.301 -2.268 14.576 1.00 93.56 113 PHE A O 1
ATOM 835 N N . ARG A 1 114 ? 4.754 -0.175 13.955 1.00 91.56 114 ARG A N 1
ATOM 836 C CA . ARG A 1 114 ? 5.506 0.512 15.002 1.00 91.56 114 ARG A CA 1
ATOM 837 C C . ARG A 1 114 ? 4.569 1.420 15.779 1.00 91.56 114 ARG A C 1
ATOM 839 O O . ARG A 1 114 ? 4.077 2.409 15.241 1.00 91.56 114 ARG A O 1
ATOM 846 N N . TRP A 1 115 ? 4.339 1.082 17.040 1.00 87.50 115 TRP A N 1
ATOM 847 C CA . TRP A 1 115 ? 3.467 1.839 17.931 1.00 87.50 115 TRP A CA 1
ATOM 848 C C . TRP A 1 115 ? 4.221 2.985 18.597 1.00 87.50 115 TRP A C 1
ATOM 850 O O . TRP A 1 115 ? 5.303 2.797 19.150 1.00 87.50 115 TRP A O 1
ATOM 860 N N . THR A 1 116 ? 3.609 4.163 18.597 1.00 85.12 116 THR A N 1
ATOM 861 C CA . THR A 1 116 ? 4.063 5.324 19.355 1.00 85.12 116 THR A CA 1
ATOM 862 C C . THR A 1 116 ? 3.141 5.486 20.553 1.00 85.12 116 THR A C 1
ATOM 864 O O . THR A 1 116 ? 1.952 5.783 20.414 1.00 85.12 116 THR A O 1
ATOM 867 N N . ARG A 1 117 ? 3.682 5.286 21.756 1.00 74.94 117 ARG A N 1
ATOM 868 C CA . ARG A 1 117 ? 2.939 5.534 22.993 1.00 74.94 117 ARG A CA 1
ATOM 869 C C . ARG A 1 117 ? 2.702 7.039 23.122 1.00 74.94 117 ARG A C 1
ATOM 871 O O . ARG A 1 117 ? 3.660 7.808 23.127 1.00 74.94 117 ARG A O 1
ATOM 878 N N . GLY A 1 118 ? 1.442 7.458 23.236 1.00 63.59 118 GLY A N 1
ATOM 879 C CA . GLY A 1 118 ? 1.118 8.842 23.577 1.00 63.59 118 GLY A CA 1
ATOM 880 C C . GLY A 1 118 ? 1.809 9.224 24.888 1.00 63.59 118 GLY A C 1
ATOM 881 O O . GLY A 1 118 ? 1.744 8.468 25.865 1.00 63.59 118 GLY A O 1
ATOM 882 N N . ARG A 1 119 ? 2.510 10.366 24.913 1.00 55.44 119 ARG A N 1
ATOM 883 C CA . ARG A 1 119 ? 3.023 10.927 26.169 1.00 55.44 119 ARG A CA 1
ATOM 884 C C . ARG A 1 119 ? 1.830 11.125 27.107 1.00 55.44 119 ARG A C 1
ATOM 886 O O . ARG A 1 119 ? 0.857 11.765 26.7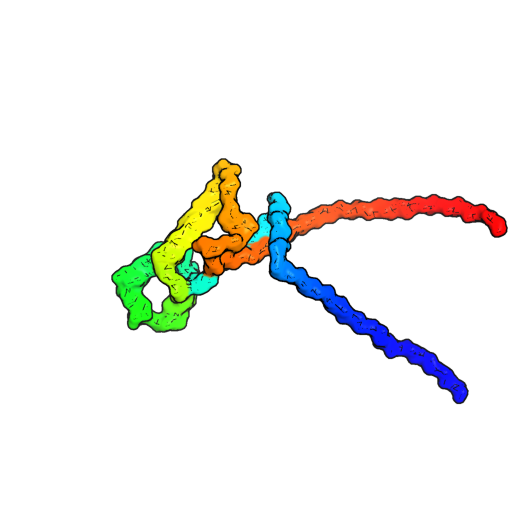27 1.00 55.44 119 ARG A O 1
ATOM 893 N N . ARG A 1 120 ? 1.906 10.581 28.325 1.00 52.31 120 ARG A N 1
ATOM 894 C CA . ARG A 1 120 ? 1.050 11.057 29.416 1.00 52.31 120 ARG A CA 1
ATOM 895 C C . ARG A 1 120 ? 1.524 12.476 29.724 1.00 52.31 120 ARG A C 1
ATOM 897 O O . ARG A 1 120 ? 2.674 12.633 30.128 1.00 52.31 120 ARG A O 1
ATOM 904 N N . GLU A 1 121 ? 0.695 13.491 29.503 1.00 45.38 121 GLU A N 1
ATOM 905 C CA . GLU A 1 121 ? 0.903 14.766 30.192 1.00 45.38 121 GLU A CA 1
ATOM 906 C C . GLU A 1 121 ? 0.875 14.476 31.694 1.00 45.38 121 GLU A C 1
ATOM 908 O O . GLU A 1 121 ? 0.005 13.758 32.193 1.00 45.38 121 GLU A O 1
ATOM 913 N N . GLY A 1 122 ? 1.938 14.890 32.379 1.00 40.19 122 GLY A N 1
ATOM 914 C CA . GLY A 1 122 ? 2.242 14.453 33.729 1.00 40.19 122 GLY A CA 1
ATOM 915 C C . GLY A 1 122 ? 1.174 14.888 34.723 1.00 40.19 122 GLY A C 1
ATOM 916 O O . GLY A 1 122 ? 1.020 16.071 35.002 1.00 40.19 122 GLY A O 1
ATOM 917 N N . THR A 1 123 ? 0.513 13.923 35.355 1.00 38.41 123 THR A N 1
ATOM 918 C CA . THR A 1 123 ? 0.011 14.125 36.712 1.00 38.41 123 THR A CA 1
ATOM 919 C C . THR A 1 123 ? 1.228 14.132 37.633 1.00 38.41 123 THR A C 1
ATOM 921 O O . THR A 1 123 ? 1.716 13.080 38.043 1.00 38.41 123 THR A O 1
ATOM 924 N N . LEU A 1 124 ? 1.761 15.321 37.920 1.00 38.88 124 LEU A N 1
ATOM 925 C CA . LEU A 1 124 ? 2.616 15.539 39.083 1.00 38.88 124 LEU A CA 1
ATOM 926 C C . LEU A 1 124 ? 1.764 15.242 40.322 1.00 38.88 124 LEU A C 1
ATOM 928 O O . LEU A 1 124 ? 0.989 16.081 40.777 1.00 38.88 124 LEU A O 1
ATOM 932 N N . VAL A 1 125 ? 1.873 14.026 40.854 1.00 41.88 125 VAL A N 1
ATOM 933 C CA . VAL A 1 125 ? 1.415 13.749 42.215 1.00 41.88 125 VAL A CA 1
ATOM 934 C C . VAL A 1 125 ? 2.436 14.413 43.132 1.00 41.88 125 VAL A C 1
ATOM 936 O O . VAL A 1 125 ? 3.511 13.873 43.377 1.00 41.88 125 VAL A O 1
ATOM 939 N N . LEU A 1 126 ? 2.124 15.628 43.589 1.00 36.66 126 LEU A N 1
ATOM 940 C CA . LEU A 1 126 ? 2.807 16.255 44.716 1.00 36.66 126 LEU A CA 1
ATOM 941 C C . LEU A 1 126 ? 2.593 15.355 45.938 1.00 36.66 126 LEU A C 1
ATOM 943 O O . LEU A 1 126 ? 1.554 15.419 46.597 1.00 36.66 126 LEU A O 1
ATOM 947 N N . SER A 1 127 ? 3.565 14.492 46.230 1.00 36.09 127 SER A N 1
ATOM 948 C CA . SER A 1 127 ? 3.639 13.796 47.508 1.00 36.09 127 SER A CA 1
ATOM 949 C C . SER A 1 127 ? 3.842 14.843 48.597 1.00 36.09 127 SER A C 1
ATOM 951 O O . SER A 1 127 ? 4.937 15.353 48.811 1.00 36.09 127 SER A O 1
ATOM 953 N N . ARG A 1 128 ? 2.743 15.193 49.265 1.00 38.03 128 ARG A N 1
ATOM 954 C CA . ARG A 1 128 ? 2.728 15.997 50.481 1.00 38.03 128 ARG A CA 1
ATOM 955 C C . ARG A 1 128 ? 3.413 15.167 51.574 1.00 38.03 128 ARG A C 1
ATOM 957 O O . ARG A 1 128 ? 2.771 14.324 52.193 1.00 38.03 128 ARG A O 1
ATOM 964 N N . THR A 1 129 ? 4.712 15.356 51.792 1.00 39.25 129 THR A N 1
ATOM 965 C CA . THR A 1 129 ? 5.373 14.896 53.020 1.00 39.25 129 THR A CA 1
ATOM 966 C C . THR A 1 129 ? 4.797 15.704 54.173 1.00 39.25 129 THR A C 1
ATOM 968 O O . THR A 1 129 ? 5.178 16.851 54.397 1.00 39.25 129 THR A O 1
ATOM 971 N N . ALA A 1 130 ? 3.807 15.128 54.852 1.00 39.78 130 ALA A N 1
ATOM 972 C CA . ALA A 1 130 ? 3.345 15.629 56.130 1.00 39.78 130 ALA A CA 1
ATOM 973 C C . ALA A 1 130 ? 4.421 15.317 57.173 1.00 39.78 130 ALA A C 1
ATOM 975 O O . ALA A 1 130 ? 4.668 14.161 57.512 1.00 39.78 130 ALA A O 1
ATOM 976 N N . ASP A 1 131 ? 5.058 16.383 57.637 1.00 43.59 131 ASP A N 1
ATOM 977 C CA . ASP A 1 131 ? 5.789 16.442 58.890 1.00 43.59 131 ASP A CA 1
ATOM 978 C C . ASP A 1 131 ? 4.889 15.937 60.032 1.00 43.59 131 ASP A C 1
ATOM 980 O O . ASP A 1 131 ? 3.759 16.407 60.213 1.00 43.59 131 ASP A O 1
ATOM 984 N N . ARG A 1 132 ? 5.379 14.962 60.800 1.00 43.22 132 ARG A N 1
ATOM 985 C CA . ARG A 1 132 ? 4.846 14.665 62.129 1.00 43.22 132 ARG A CA 1
ATOM 986 C C . ARG A 1 132 ? 5.997 14.316 63.064 1.00 43.22 132 ARG A C 1
ATOM 988 O O . ARG A 1 132 ? 6.402 13.165 63.188 1.00 43.22 132 ARG A O 1
ATOM 995 N N . LYS A 1 133 ? 6.496 15.348 63.745 1.00 40.66 133 LYS A N 1
ATOM 996 C CA . LYS A 1 133 ? 7.222 15.237 65.015 1.00 40.66 133 LYS A CA 1
ATOM 997 C C . LYS A 1 133 ? 6.430 14.418 66.046 1.00 40.66 133 LYS A C 1
ATOM 999 O O . LYS A 1 133 ? 5.261 14.705 66.289 1.00 40.66 133 LYS A O 1
ATOM 1004 N N . ALA A 1 134 ? 7.129 13.519 66.731 1.00 39.69 134 ALA A N 1
ATOM 1005 C CA . ALA A 1 134 ? 6.936 13.122 68.134 1.00 39.69 134 ALA A CA 1
ATOM 1006 C C . ALA A 1 134 ? 8.287 12.511 68.569 1.00 39.69 134 ALA A C 1
ATOM 1008 O O . ALA A 1 134 ? 8.726 11.549 67.954 1.00 39.69 134 ALA A O 1
ATOM 1009 N N . HIS A 1 135 ? 9.169 13.188 69.314 1.00 35.47 135 HIS A N 1
ATOM 1010 C CA . HIS A 1 135 ? 9.163 13.467 70.761 1.00 35.47 135 HIS A CA 1
ATOM 1011 C C . HIS A 1 135 ? 8.873 12.253 71.660 1.00 35.47 135 HIS A C 1
ATOM 1013 O O . HIS A 1 135 ? 7.760 11.741 71.656 1.00 35.47 135 HIS A O 1
ATOM 1019 N N . SER A 1 136 ? 9.877 11.964 72.504 1.00 36.94 136 SER A N 1
ATOM 1020 C CA . SER A 1 136 ? 9.917 11.094 73.692 1.00 36.94 136 SER A CA 1
ATOM 1021 C C . SER A 1 136 ? 9.829 9.585 73.428 1.00 36.94 136 SER A C 1
ATOM 1023 O O . SER A 1 136 ? 8.938 9.126 72.728 1.00 36.94 136 SER A O 1
ATOM 1025 N N . THR A 1 137 ? 10.709 8.742 73.974 1.00 46.22 137 THR A N 1
ATOM 10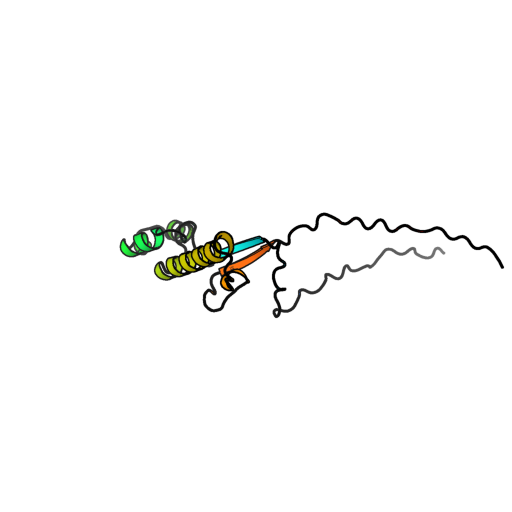26 C CA . THR A 1 137 ? 11.280 8.749 75.338 1.00 46.22 137 THR A CA 1
ATOM 1027 C C . THR A 1 137 ? 12.633 8.049 75.349 1.00 46.22 137 THR A C 1
ATOM 1029 O O . THR A 1 137 ? 12.798 7.122 74.525 1.00 46.22 137 THR A O 1
#

Sequence (137 aa):
MIQPNHSADRGLVAPSAPSSGEAPAPTRHAAFTAALAGGGHLTATDVPALAHAAGLRERWPEPLYAKFLGTLAASRAATVTRAYTTAFSGRFLLGHRRPLLDGPTPRHPEIGFRWTRGRREGTLVLSRTADRKAHST

Foldseek 3Di:
DDDDDDDDDDDDDDDDDDDPDDDDFDDPPKDKDKDFAQAAPQLLDLVLVVCVVVVVCVVDDPVVCCNHGGRDRSVLSPVVNVLVVCLVCCCPVVVDDRVVVRADDPVRNRIHMDIDDPDDPDPPPPPPPDDDDDDDD

Radius of gyration: 27.06 Å; chains: 1; bounding box: 67×30×95 Å